Protein AF-A0A2W4QKA6-F1 (afdb_monomer_lite)

Sequence (83 aa):
PEIFDGKFDLSLIYPERTRYHVSEFTGFAGVMCAYFASIGKTETAHVFYKTLLKLAPNEGTTRFAASFLFPTVMSKLKRLLGT

Organism: NCBI:txid2202197

pLDDT: mean 89.78, std 9.53, range [53.97, 97.44]

Radius of gyration: 13.84 Å; chains: 1; bounding box: 37×30×28 Å

Secondary structure (DSSP, 8-state):
-GGGTT--SHHHHSTT-----HHHHHHHHHHHHHHHHHTT-HHHHHHHHHHHHHH-TTSHHHHHHHHHHS--HHHHHHHHHT-

Foldseek 3Di:
DVVQVPDLDVCSSVVVDPDDDLVVLLQSLLVSLLVCLVVVVLVSSVVSLVVCCVRPVPDPSNVSSVCSNPPDPVRVVCVVVVD

Structure (mmCIF, N/CA/C/O backbone):
data_AF-A0A2W4QKA6-F1
#
_entry.id   AF-A0A2W4QKA6-F1
#
loop_
_atom_site.group_PDB
_atom_site.id
_atom_site.type_symbol
_atom_site.label_atom_id
_atom_site.label_alt_id
_atom_site.label_comp_id
_atom_site.label_asym_id
_atom_site.label_entity_id
_atom_site.label_seq_id
_atom_site.pdbx_PDB_ins_code
_atom_site.Cartn_x
_atom_site.Cartn_y
_atom_site.Cartn_z
_atom_site.occupancy
_atom_site.B_iso_or_equiv
_atom_site.auth_seq_id
_atom_site.auth_comp_id
_atom_site.auth_asym_id
_atom_site.auth_atom_id
_atom_site.pdbx_PDB_model_num
ATOM 1 N N . PRO A 1 1 ? -2.361 -11.955 1.952 1.00 81.38 1 PRO A N 1
ATOM 2 C CA . PRO A 1 1 ? -3.668 -12.405 1.418 1.00 81.38 1 PRO A CA 1
ATOM 3 C C . PRO A 1 1 ? -3.567 -13.852 0.946 1.00 81.38 1 PRO A C 1
ATOM 5 O O . PRO A 1 1 ? -2.521 -14.198 0.404 1.00 81.38 1 PRO A O 1
ATOM 8 N N . GLU A 1 2 ? -4.606 -14.668 1.131 1.00 87.31 2 GLU A N 1
ATOM 9 C CA . GLU A 1 2 ? -4.624 -16.052 0.618 1.00 87.31 2 GLU A CA 1
ATOM 10 C C . GLU A 1 2 ? -4.507 -16.095 -0.908 1.00 87.31 2 GLU A C 1
ATOM 12 O O . GLU A 1 2 ? -3.735 -16.881 -1.428 1.00 87.31 2 GLU A O 1
ATOM 17 N N . ILE A 1 3 ? -5.139 -15.151 -1.620 1.00 88.06 3 ILE A N 1
ATOM 18 C CA . ILE A 1 3 ? -5.023 -15.012 -3.086 1.00 88.06 3 ILE A CA 1
ATOM 19 C C . ILE A 1 3 ? -3.582 -14.788 -3.589 1.00 88.06 3 ILE A C 1
ATOM 21 O O . ILE A 1 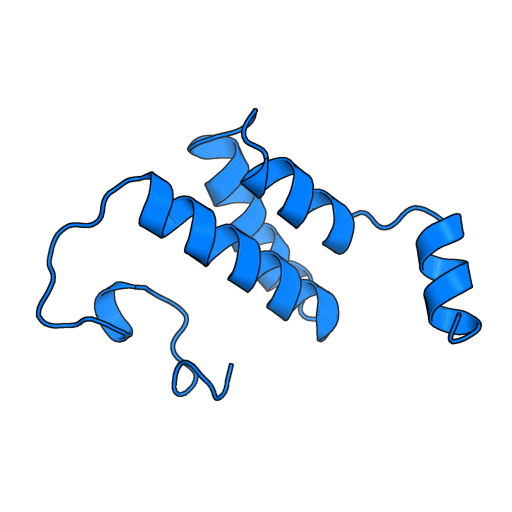3 ? -3.312 -14.938 -4.774 1.00 88.06 3 ILE A O 1
ATOM 25 N N . PHE A 1 4 ? -2.658 -14.414 -2.699 1.00 88.88 4 PHE A N 1
ATOM 26 C CA . PHE A 1 4 ? -1.237 -14.240 -3.011 1.00 88.88 4 PHE A CA 1
ATOM 27 C C . PHE A 1 4 ? -0.347 -15.215 -2.231 1.00 88.88 4 PHE A C 1
ATOM 29 O O . PHE A 1 4 ? 0.832 -14.930 -2.056 1.00 88.88 4 PHE A O 1
ATOM 36 N N . ASP A 1 5 ? -0.885 -16.311 -1.691 1.00 90.25 5 ASP A N 1
ATOM 37 C CA . ASP A 1 5 ? -0.142 -17.289 -0.877 1.00 90.25 5 ASP A CA 1
ATOM 38 C C . ASP A 1 5 ? 0.648 -16.649 0.279 1.00 90.25 5 ASP A C 1
ATOM 40 O O . ASP A 1 5 ? 1.770 -17.037 0.602 1.00 90.25 5 ASP A O 1
ATOM 44 N N . GLY A 1 6 ? 0.102 -15.585 0.876 1.00 90.50 6 GLY A N 1
ATOM 45 C CA . GLY A 1 6 ? 0.797 -14.838 1.930 1.00 90.50 6 GLY A CA 1
ATOM 46 C C . GLY A 1 6 ? 2.015 -14.033 1.455 1.00 90.50 6 GLY A C 1
ATOM 47 O O . GLY A 1 6 ? 2.761 -13.528 2.290 1.00 90.50 6 GLY A O 1
ATOM 48 N N . LYS A 1 7 ? 2.210 -13.866 0.145 1.00 93.06 7 LYS A N 1
ATOM 49 C CA . LYS A 1 7 ? 3.265 -13.038 -0.446 1.00 93.06 7 LYS A CA 1
ATOM 50 C C . LYS A 1 7 ? 2.808 -11.586 -0.556 1.00 93.06 7 LYS A C 1
ATOM 52 O O . LYS A 1 7 ? 1.638 -11.288 -0.804 1.00 93.06 7 LYS A O 1
ATOM 57 N N . PHE A 1 8 ? 3.752 -10.674 -0.353 1.00 91.94 8 PHE A N 1
ATOM 58 C CA . PHE A 1 8 ? 3.492 -9.235 -0.248 1.00 91.94 8 PHE A CA 1
ATOM 59 C C . PHE A 1 8 ? 4.424 -8.392 -1.126 1.00 91.94 8 PHE A C 1
ATOM 61 O O . PHE A 1 8 ? 4.507 -7.179 -0.949 1.00 91.94 8 PHE A O 1
ATOM 68 N N . ASP A 1 9 ? 5.108 -9.038 -2.067 1.00 90.31 9 ASP A N 1
ATOM 69 C CA . ASP A 1 9 ? 6.006 -8.421 -3.034 1.00 90.31 9 ASP A CA 1
ATOM 70 C C . ASP A 1 9 ? 5.768 -9.055 -4.409 1.00 90.31 9 ASP A C 1
ATOM 72 O O . ASP A 1 9 ? 5.588 -10.273 -4.504 1.00 90.31 9 ASP A O 1
ATOM 76 N N . LEU A 1 10 ? 5.760 -8.240 -5.466 1.00 92.44 10 LEU A N 1
ATOM 77 C CA . LEU A 1 10 ? 5.512 -8.708 -6.831 1.00 92.44 10 LEU A CA 1
ATOM 78 C C . LEU A 1 10 ? 6.540 -9.750 -7.288 1.00 92.44 10 LEU A C 1
ATOM 80 O O . LEU A 1 10 ? 6.152 -10.704 -7.951 1.00 92.44 10 LEU A O 1
ATOM 84 N N . SER A 1 11 ? 7.804 -9.628 -6.878 1.00 93.00 11 SER A N 1
ATOM 85 C CA . SER A 1 11 ? 8.862 -10.593 -7.212 1.00 93.00 11 SER A CA 1
ATOM 86 C C . SER A 1 11 ? 8.671 -11.959 -6.555 1.00 93.00 11 SER A C 1
ATOM 88 O O . SER A 1 11 ? 9.122 -12.965 -7.088 1.00 93.00 11 SER A O 1
ATOM 90 N N . LEU A 1 12 ? 7.967 -12.028 -5.423 1.00 93.25 12 LEU A N 1
ATOM 91 C CA . LEU A 1 12 ? 7.622 -13.305 -4.793 1.00 93.25 12 LEU A CA 1
ATOM 92 C C . LEU A 1 12 ? 6.421 -13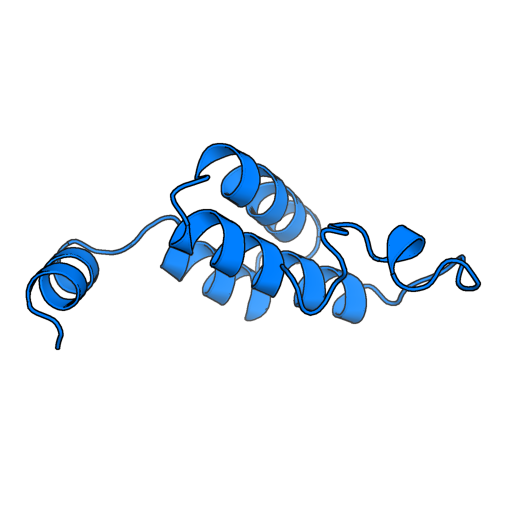.966 -5.484 1.00 93.25 12 LEU A C 1
ATOM 94 O O . LEU A 1 12 ? 6.286 -15.194 -5.463 1.00 93.25 12 LEU A O 1
ATOM 98 N N . ILE A 1 13 ? 5.529 -13.148 -6.052 1.00 93.50 13 ILE A N 1
ATOM 99 C CA . ILE A 1 13 ? 4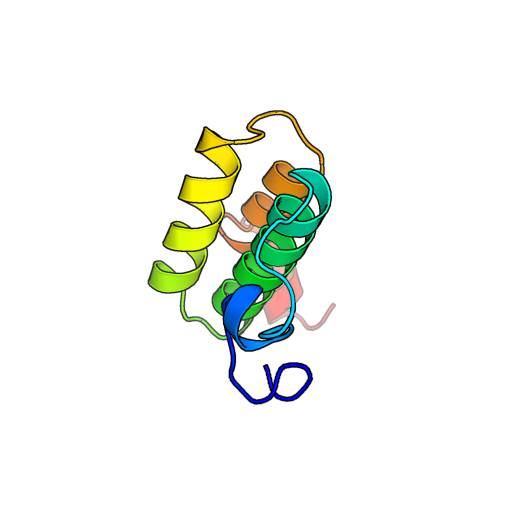.328 -13.594 -6.767 1.00 93.50 13 ILE A CA 1
ATOM 100 C C . ILE A 1 13 ? 4.695 -14.062 -8.182 1.00 93.50 13 ILE A C 1
ATOM 102 O O . ILE A 1 13 ? 4.242 -15.126 -8.589 1.00 93.50 13 ILE A O 1
ATOM 106 N N . TYR A 1 14 ? 5.551 -13.314 -8.880 1.00 93.00 14 TYR A N 1
ATOM 107 C CA . TYR A 1 14 ? 6.004 -13.576 -10.250 1.00 93.00 14 TYR A CA 1
ATOM 108 C C . TYR A 1 14 ? 7.540 -13.711 -10.295 1.00 93.00 14 TYR A C 1
ATOM 110 O O . TYR A 1 14 ? 8.231 -12.810 -10.782 1.00 93.00 14 TYR A O 1
ATOM 118 N N . PRO A 1 15 ? 8.112 -14.798 -9.744 1.00 93.44 15 PRO A N 1
ATOM 119 C CA . PRO A 1 15 ? 9.563 -14.956 -9.584 1.00 93.44 15 PRO A CA 1
ATOM 120 C C . PRO A 1 15 ? 10.346 -14.976 -10.902 1.00 93.44 15 PRO A C 1
ATOM 122 O O . PRO A 1 15 ? 11.528 -14.639 -10.933 1.00 93.44 15 PRO A O 1
ATOM 125 N N . GLU A 1 16 ? 9.701 -15.338 -12.005 1.00 96.25 16 GLU A N 1
ATOM 126 C CA . GLU A 1 16 ? 10.268 -15.312 -13.353 1.00 96.25 16 GLU A CA 1
ATOM 127 C C . GLU A 1 16 ? 10.449 -13.890 -13.914 1.00 96.25 16 GLU A C 1
ATOM 129 O O . GLU A 1 16 ? 11.193 -13.688 -14.878 1.00 96.25 16 GLU A O 1
ATOM 134 N N . ARG A 1 17 ? 9.792 -12.885 -13.320 1.00 95.19 17 ARG A N 1
ATOM 135 C CA . ARG A 1 17 ? 9.833 -11.492 -13.772 1.00 95.19 17 ARG A CA 1
ATOM 136 C C . ARG A 1 17 ? 10.809 -10.668 -12.935 1.00 95.19 17 ARG A C 1
ATOM 138 O O . ARG A 1 17 ? 10.675 -10.533 -11.722 1.00 95.19 17 ARG A O 1
ATOM 145 N N . THR A 1 18 ? 11.737 -10.000 -13.615 1.00 92.69 18 THR A N 1
ATOM 146 C CA . THR A 1 18 ? 12.730 -9.101 -12.991 1.00 92.69 18 THR A CA 1
ATOM 147 C C . THR A 1 18 ? 12.395 -7.615 -13.138 1.00 92.69 18 THR A C 1
ATOM 149 O O . THR A 1 18 ? 13.103 -6.765 -12.601 1.00 92.69 18 THR A O 1
ATOM 152 N N . ARG A 1 19 ? 11.338 -7.275 -13.887 1.00 94.25 19 ARG A N 1
ATOM 153 C CA . ARG A 1 19 ? 10.916 -5.894 -14.162 1.00 94.25 19 ARG A CA 1
ATOM 154 C C . ARG A 1 19 ? 9.396 -5.773 -14.127 1.00 94.25 19 ARG A C 1
ATOM 156 O O . ARG A 1 19 ? 8.680 -6.637 -14.638 1.00 94.25 19 ARG A O 1
ATOM 163 N N . TYR A 1 20 ? 8.937 -4.652 -13.585 1.00 94.06 20 TYR A N 1
ATOM 164 C CA . TYR A 1 20 ? 7.526 -4.305 -13.456 1.00 94.06 20 TYR A CA 1
ATOM 165 C C . TYR A 1 20 ? 7.316 -2.879 -13.941 1.00 94.06 20 TYR A C 1
ATOM 167 O O . TYR A 1 20 ? 8.151 -2.003 -13.700 1.00 94.06 20 TYR A O 1
ATOM 175 N N . HIS A 1 21 ? 6.202 -2.645 -14.622 1.00 94.31 21 HIS A N 1
ATOM 176 C CA . HIS A 1 21 ? 5.772 -1.295 -14.926 1.00 94.31 21 HIS A CA 1
ATOM 177 C C . HIS A 1 21 ? 5.335 -0.595 -13.633 1.00 94.31 21 HIS A C 1
ATOM 179 O O . HIS A 1 21 ? 4.783 -1.221 -12.725 1.00 94.31 21 HIS A O 1
ATOM 185 N N . VAL A 1 22 ? 5.551 0.719 -13.542 1.00 92.00 22 VAL A N 1
ATOM 186 C CA . VAL A 1 22 ? 5.233 1.486 -12.325 1.00 92.00 22 VAL A CA 1
ATOM 187 C C . VAL A 1 22 ? 3.760 1.350 -11.925 1.00 92.00 22 VAL A C 1
ATOM 189 O O . VAL A 1 22 ? 3.468 1.224 -10.742 1.00 92.00 22 VAL A O 1
ATOM 192 N N . SER A 1 23 ? 2.847 1.276 -12.899 1.00 93.88 23 SER A N 1
ATOM 193 C CA . SER A 1 23 ? 1.411 1.099 -12.644 1.00 93.88 23 SER A CA 1
ATOM 194 C C . SER A 1 23 ? 1.051 -0.275 -12.064 1.00 93.88 23 SER A C 1
ATOM 196 O O . SER A 1 23 ? 0.109 -0.377 -11.282 1.00 93.88 23 SER A O 1
ATOM 198 N N . GLU A 1 24 ? 1.799 -1.332 -12.405 1.00 94.31 24 GLU A N 1
ATOM 199 C CA . GLU A 1 24 ? 1.617 -2.656 -11.791 1.00 94.31 24 GLU A CA 1
ATOM 200 C C . GLU A 1 24 ? 1.972 -2.583 -10.304 1.00 94.31 24 GLU A C 1
ATOM 202 O O . GLU A 1 24 ? 1.229 -3.065 -9.448 1.00 94.31 24 GLU A O 1
ATOM 207 N N . PHE A 1 25 ? 3.084 -1.913 -9.994 1.00 94.81 25 PHE A N 1
ATOM 208 C CA . PHE A 1 25 ? 3.520 -1.721 -8.621 1.00 94.81 25 PHE A CA 1
ATOM 209 C C . PHE A 1 25 ? 2.568 -0.818 -7.825 1.00 94.81 25 PHE A C 1
ATOM 211 O O . PHE A 1 25 ? 2.199 -1.176 -6.707 1.00 94.81 25 PHE A O 1
ATOM 218 N N . THR A 1 26 ? 2.132 0.325 -8.369 1.00 96.00 26 THR A N 1
ATOM 219 C CA . THR A 1 26 ? 1.216 1.232 -7.650 1.00 96.00 26 THR A CA 1
ATOM 220 C C . THR A 1 26 ? -0.158 0.600 -7.440 1.00 96.00 26 THR A C 1
ATOM 222 O O . THR A 1 26 ? -0.729 0.735 -6.355 1.00 96.00 26 THR A O 1
ATOM 225 N N . GLY A 1 27 ? -0.666 -0.161 -8.414 1.00 95.25 27 GLY A N 1
ATOM 226 C CA . GLY A 1 27 ? -1.893 -0.944 -8.261 1.00 95.25 27 GLY A CA 1
ATOM 227 C C . GLY A 1 27 ? -1.775 -1.977 -7.139 1.00 95.25 27 GLY A C 1
ATOM 228 O O . GLY A 1 27 ? -2.604 -2.004 -6.225 1.00 95.25 27 GLY A O 1
ATOM 229 N N . PHE A 1 28 ? -0.702 -2.771 -7.154 1.00 95.44 28 PHE A N 1
ATOM 230 C CA . PHE A 1 28 ? -0.432 -3.764 -6.115 1.00 95.44 28 PHE A CA 1
ATOM 231 C C . PHE A 1 28 ? -0.289 -3.129 -4.726 1.00 95.44 28 PHE A C 1
ATOM 233 O O . PHE A 1 28 ? -0.971 -3.530 -3.782 1.00 95.44 28 PHE A O 1
ATOM 240 N N . ALA A 1 29 ? 0.545 -2.096 -4.596 1.00 96.19 29 ALA A N 1
ATOM 241 C CA . ALA A 1 29 ? 0.772 -1.405 -3.332 1.00 96.19 29 ALA A CA 1
ATOM 242 C C . ALA A 1 29 ? -0.512 -0.758 -2.785 1.00 96.19 29 ALA A C 1
ATOM 244 O O . ALA A 1 29 ? -0.736 -0.778 -1.574 1.00 96.19 29 ALA A O 1
ATOM 245 N N . GLY A 1 30 ? -1.385 -0.239 -3.656 1.00 96.44 30 GLY A N 1
ATOM 246 C CA . GLY A 1 30 ? -2.697 0.292 -3.276 1.00 96.44 30 GLY A CA 1
ATOM 247 C C . GLY A 1 30 ? -3.593 -0.769 -2.638 1.00 96.44 30 GLY A C 1
ATOM 248 O O . GLY A 1 30 ? -4.108 -0.565 -1.535 1.00 96.44 30 GLY A O 1
ATOM 249 N N . VAL A 1 31 ? -3.724 -1.928 -3.288 1.00 95.88 31 VAL A N 1
ATOM 250 C CA . VAL A 1 31 ? -4.498 -3.068 -2.764 1.00 95.88 31 VAL A CA 1
ATOM 251 C C . VAL A 1 31 ? -3.897 -3.585 -1.458 1.00 95.88 31 VAL A C 1
ATOM 253 O O . VAL A 1 31 ? -4.627 -3.832 -0.498 1.00 95.88 31 VAL A O 1
ATOM 256 N N . MET A 1 32 ? -2.570 -3.694 -1.380 1.00 96.31 32 MET A N 1
ATOM 257 C CA . MET A 1 32 ? -1.888 -4.154 -0.172 1.00 96.31 32 MET A CA 1
ATOM 258 C C . MET A 1 32 ? -2.062 -3.196 1.007 1.00 96.31 32 MET A C 1
ATOM 260 O O . MET A 1 32 ? -2.298 -3.645 2.132 1.00 96.31 32 MET A O 1
ATOM 264 N N . CYS A 1 33 ? -2.017 -1.887 0.754 1.00 96.75 33 CYS A N 1
ATOM 265 C CA . CYS A 1 33 ? -2.322 -0.876 1.759 1.00 96.75 33 CYS A CA 1
ATOM 266 C C . CYS A 1 33 ? -3.748 -1.046 2.300 1.00 96.75 33 CYS A C 1
ATOM 268 O O . CYS A 1 33 ? -3.939 -1.131 3.514 1.00 96.75 33 CYS A O 1
ATOM 270 N N . ALA A 1 34 ? -4.739 -1.147 1.409 1.00 95.12 34 ALA A N 1
ATOM 271 C CA . ALA A 1 34 ? -6.137 -1.333 1.792 1.00 95.12 34 ALA A CA 1
ATOM 272 C C . ALA A 1 34 ? -6.351 -2.633 2.584 1.00 95.12 34 ALA A C 1
ATOM 274 O O . ALA A 1 34 ? -7.023 -2.624 3.618 1.00 95.12 34 ALA A O 1
ATOM 275 N N . TYR A 1 35 ? -5.729 -3.735 2.156 1.00 95.25 35 TYR A N 1
ATOM 276 C CA . TYR A 1 35 ? -5.778 -5.021 2.852 1.00 95.25 35 TYR A CA 1
ATOM 277 C C . TYR A 1 35 ? -5.252 -4.913 4.286 1.00 95.25 35 TYR A C 1
ATOM 279 O O . TYR A 1 35 ? -5.969 -5.240 5.232 1.00 95.25 35 TYR A O 1
ATOM 287 N N . PHE A 1 36 ? -4.022 -4.420 4.466 1.00 95.69 36 PHE A N 1
ATOM 288 C CA . PHE A 1 36 ? -3.404 -4.341 5.789 1.00 95.69 36 PHE A CA 1
ATOM 289 C C . PHE A 1 36 ? -4.135 -3.373 6.721 1.00 95.69 36 PHE A C 1
ATOM 291 O O . PHE A 1 36 ? -4.292 -3.678 7.903 1.00 95.69 36 PHE A O 1
ATOM 298 N N . ALA A 1 37 ? -4.643 -2.259 6.191 1.00 95.25 37 ALA A N 1
ATOM 299 C CA . ALA A 1 37 ? -5.473 -1.332 6.952 1.00 95.25 37 ALA A CA 1
ATOM 300 C C . ALA A 1 37 ? -6.784 -1.995 7.409 1.00 95.25 37 ALA A C 1
ATOM 302 O O . ALA A 1 37 ? -7.203 -1.823 8.554 1.00 95.25 37 ALA A O 1
ATOM 303 N N . SER A 1 38 ? -7.403 -2.802 6.543 1.00 92.44 38 SER A N 1
ATOM 304 C CA . SER A 1 38 ? -8.674 -3.478 6.834 1.00 92.44 38 SER A CA 1
ATOM 305 C C . SER A 1 38 ? -8.542 -4.549 7.917 1.00 92.44 38 SER A C 1
ATOM 307 O O . SER A 1 38 ? -9.450 -4.704 8.728 1.00 92.44 38 SER A O 1
ATOM 309 N N . ILE A 1 39 ? -7.399 -5.238 7.988 1.00 93.62 39 ILE A N 1
ATOM 310 C CA . ILE A 1 39 ? -7.113 -6.235 9.035 1.00 93.62 39 ILE A CA 1
ATOM 311 C C . ILE A 1 39 ? -6.435 -5.637 10.283 1.00 93.62 39 ILE A C 1
ATOM 313 O O . ILE A 1 39 ? -5.882 -6.371 11.099 1.00 93.62 39 ILE A O 1
ATOM 317 N N . GLY A 1 40 ? -6.423 -4.305 10.422 1.00 93.12 40 GLY A N 1
ATOM 318 C CA . GLY A 1 40 ? -5.885 -3.602 11.594 1.00 93.12 40 GLY A CA 1
ATOM 319 C C . GLY A 1 40 ? -4.355 -3.538 11.683 1.00 93.12 40 GLY A C 1
ATOM 320 O O . GLY A 1 40 ? -3.821 -3.035 12.670 1.00 93.12 40 GLY A O 1
ATOM 321 N N . LYS A 1 41 ? -3.624 -3.995 10.659 1.00 95.19 41 LYS A N 1
ATOM 322 C CA . LYS A 1 41 ? -2.154 -3.911 10.578 1.00 95.19 41 LYS A CA 1
ATOM 323 C C . LYS A 1 41 ? -1.716 -2.556 10.015 1.00 95.19 41 LYS A C 1
ATOM 325 O O 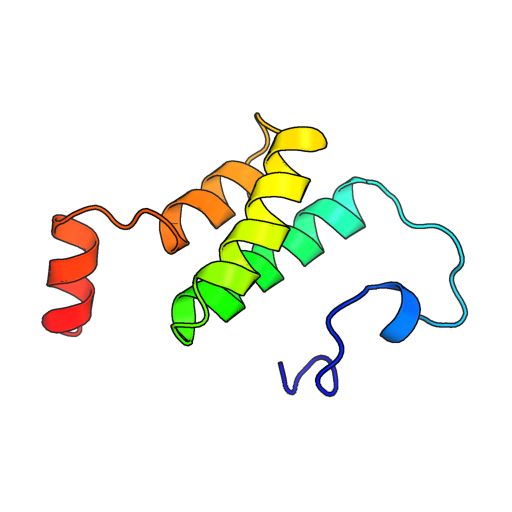. LYS A 1 41 ? -1.102 -2.457 8.950 1.00 95.19 41 LYS A O 1
ATOM 3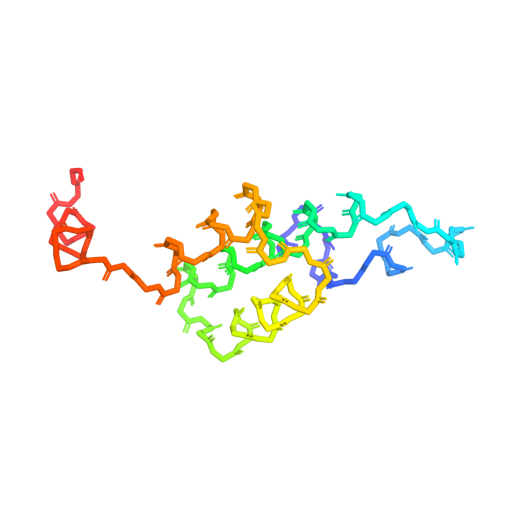30 N N . THR A 1 42 ? -2.051 -1.502 10.749 1.00 93.75 42 THR A N 1
ATOM 331 C CA . THR A 1 42 ? -1.922 -0.105 10.317 1.00 93.75 42 THR A CA 1
ATOM 332 C C . THR A 1 42 ? -0.483 0.305 9.999 1.00 93.75 42 THR A C 1
ATOM 334 O O . THR A 1 42 ? -0.267 1.004 9.012 1.00 93.75 42 THR A O 1
ATOM 337 N N . GLU A 1 43 ? 0.511 -0.157 10.762 1.00 95.50 43 GLU A N 1
ATOM 338 C CA . GLU A 1 43 ? 1.927 0.153 10.494 1.00 95.50 43 GLU A CA 1
ATOM 339 C C . GLU A 1 43 ? 2.386 -0.390 9.136 1.00 95.50 43 GLU A C 1
ATOM 341 O O . GLU A 1 43 ? 2.997 0.320 8.339 1.00 95.50 43 GLU A O 1
ATOM 346 N N . THR A 1 44 ? 2.017 -1.634 8.817 1.00 95.44 44 THR A N 1
ATOM 347 C CA . THR A 1 44 ? 2.330 -2.242 7.519 1.00 95.44 44 THR A CA 1
ATOM 348 C C . THR A 1 44 ? 1.617 -1.514 6.383 1.00 95.44 44 THR A C 1
ATOM 350 O O . THR A 1 44 ? 2.225 -1.244 5.350 1.00 95.44 44 THR A O 1
ATOM 353 N N . ALA A 1 45 ? 0.355 -1.122 6.574 1.00 96.94 45 ALA A N 1
ATOM 354 C CA . ALA A 1 45 ? -0.366 -0.314 5.593 1.00 96.94 45 ALA A CA 1
ATOM 355 C C . ALA A 1 45 ? 0.322 1.043 5.336 1.00 96.94 45 ALA A C 1
ATOM 357 O O . ALA A 1 45 ? 0.462 1.454 4.183 1.00 96.94 45 ALA A O 1
ATOM 358 N N . HIS A 1 46 ? 0.847 1.699 6.379 1.00 97.06 46 HIS A N 1
ATOM 359 C CA . HIS A 1 46 ? 1.611 2.942 6.231 1.00 97.06 46 HIS A CA 1
ATOM 360 C C . HIS A 1 46 ? 2.893 2.767 5.414 1.00 97.06 46 HIS A C 1
ATOM 362 O O . HIS A 1 46 ? 3.283 3.704 4.718 1.00 97.06 46 HIS A O 1
ATOM 368 N N . VAL A 1 47 ? 3.546 1.601 5.462 1.00 97.12 47 VAL A N 1
ATOM 369 C CA . VAL A 1 47 ? 4.717 1.319 4.613 1.00 97.12 47 VAL A CA 1
ATOM 370 C C . VAL A 1 47 ? 4.328 1.385 3.136 1.00 97.12 47 VAL A C 1
ATOM 372 O O . VAL A 1 47 ? 4.945 2.135 2.381 1.00 97.12 47 VAL A O 1
ATOM 375 N N . PHE A 1 48 ? 3.264 0.684 2.732 1.00 96.69 48 PHE A N 1
ATOM 376 C CA . PHE A 1 48 ? 2.783 0.719 1.346 1.00 96.69 48 PHE A CA 1
ATOM 377 C C . PHE A 1 48 ? 2.336 2.123 0.927 1.00 96.69 48 PHE A C 1
ATOM 379 O O . PHE A 1 48 ? 2.714 2.594 -0.147 1.00 96.69 48 PHE A O 1
ATOM 386 N N . TYR A 1 49 ? 1.606 2.832 1.789 1.00 97.44 49 TYR A N 1
ATOM 387 C CA . TYR A 1 49 ? 1.162 4.196 1.504 1.00 97.44 49 TYR A CA 1
ATOM 388 C C . TYR A 1 49 ? 2.317 5.193 1.349 1.00 97.44 49 TYR A C 1
ATOM 390 O O . TYR A 1 49 ? 2.315 6.004 0.424 1.00 97.44 49 TYR A O 1
ATOM 398 N N . LYS A 1 50 ? 3.347 5.114 2.199 1.00 97.31 50 LYS A N 1
ATOM 399 C CA . LYS A 1 50 ? 4.552 5.949 2.062 1.00 97.31 50 LYS A CA 1
ATOM 400 C C . LYS A 1 50 ? 5.264 5.690 0.737 1.00 97.31 50 LYS A C 1
ATOM 402 O O . LYS A 1 50 ? 5.769 6.633 0.132 1.00 97.31 50 LYS A O 1
ATOM 407 N N . THR A 1 51 ? 5.301 4.443 0.274 1.00 95.19 51 THR A N 1
ATOM 408 C CA . THR A 1 51 ? 5.874 4.115 -1.036 1.00 95.19 51 THR A CA 1
ATOM 409 C C . THR A 1 51 ? 5.037 4.702 -2.175 1.00 95.19 51 THR A C 1
ATOM 411 O O . THR A 1 51 ? 5.599 5.307 -3.086 1.00 95.19 51 THR A O 1
ATOM 414 N N . LEU A 1 52 ? 3.706 4.621 -2.093 1.00 96.56 52 LEU A N 1
ATOM 415 C CA . LEU A 1 52 ? 2.798 5.245 -3.064 1.00 96.56 52 LEU A CA 1
ATOM 416 C C . LEU A 1 52 ? 2.974 6.766 -3.137 1.00 96.56 52 LEU A C 1
ATOM 418 O O . LEU A 1 52 ? 3.091 7.311 -4.231 1.00 96.56 52 LEU A O 1
ATOM 422 N N . LEU A 1 53 ? 3.086 7.444 -1.991 1.00 96.44 53 LEU A N 1
ATOM 423 C CA . LEU A 1 53 ? 3.351 8.886 -1.941 1.00 96.44 53 LEU A CA 1
ATOM 424 C C . LEU A 1 53 ? 4.663 9.277 -2.631 1.00 96.44 53 LEU A C 1
ATOM 426 O O . LEU A 1 53 ? 4.744 10.351 -3.218 1.00 96.44 53 LEU A O 1
ATOM 430 N N . LYS A 1 54 ? 5.688 8.421 -2.568 1.00 95.56 54 LYS A N 1
ATOM 431 C CA . LYS A 1 54 ? 6.977 8.677 -3.224 1.00 95.56 54 LYS A CA 1
ATOM 432 C C . LYS A 1 54 ? 6.922 8.477 -4.737 1.00 95.56 54 LYS A C 1
ATOM 434 O O . LYS A 1 54 ? 7.599 9.201 -5.456 1.00 95.56 54 LYS A O 1
ATOM 439 N N . LEU A 1 55 ? 6.163 7.490 -5.209 1.00 92.88 55 LEU A N 1
ATOM 440 C CA . LEU A 1 55 ? 6.154 7.099 -6.622 1.00 92.88 55 LEU A CA 1
ATOM 441 C C . LEU A 1 55 ? 5.076 7.814 -7.439 1.00 92.88 55 LEU A C 1
ATOM 443 O O . LEU A 1 55 ? 5.317 8.176 -8.586 1.00 92.88 55 LEU A O 1
ATOM 447 N N . ALA A 1 56 ? 3.887 7.995 -6.867 1.00 93.06 56 ALA A N 1
ATOM 448 C CA . ALA A 1 56 ? 2.707 8.473 -7.580 1.00 93.06 56 ALA A CA 1
ATOM 449 C C . ALA A 1 56 ? 1.756 9.258 -6.648 1.00 93.06 56 ALA A C 1
ATOM 451 O O . ALA A 1 56 ? 0.604 8.862 -6.451 1.00 93.06 56 ALA A O 1
ATOM 452 N N . PRO A 1 57 ? 2.190 10.391 -6.062 1.00 90.56 57 PRO A N 1
ATOM 453 C CA . PRO A 1 57 ? 1.435 11.097 -5.018 1.00 90.56 57 PRO A CA 1
ATOM 454 C C . PRO A 1 57 ? 0.035 11.560 -5.452 1.00 90.56 57 PRO A C 1
ATOM 456 O O . PRO A 1 57 ? -0.881 11.594 -4.635 1.00 90.56 57 PRO A O 1
ATOM 459 N N . ASN A 1 58 ? -0.144 11.882 -6.737 1.00 86.81 58 ASN A N 1
ATOM 460 C CA . ASN A 1 58 ? -1.390 12.437 -7.278 1.00 86.81 58 ASN A CA 1
ATOM 461 C C . ASN A 1 58 ? -2.277 11.400 -7.991 1.00 86.81 58 ASN A C 1
ATOM 463 O O . ASN A 1 58 ? -3.327 11.759 -8.533 1.00 86.81 58 ASN A O 1
ATOM 467 N N . GLU A 1 59 ? -1.878 10.126 -8.007 1.00 88.62 59 GLU A N 1
ATOM 468 C CA . GLU A 1 59 ? -2.667 9.075 -8.646 1.00 88.62 59 GLU A CA 1
ATOM 469 C C . GLU A 1 59 ? -3.900 8.664 -7.832 1.00 88.62 59 GLU A C 1
ATOM 471 O O . GLU A 1 59 ? -3.968 8.783 -6.604 1.00 88.62 59 GLU A O 1
ATOM 476 N N . GLY A 1 60 ? -4.882 8.096 -8.542 1.00 91.94 60 GLY A N 1
ATOM 477 C CA . GLY A 1 60 ? -6.070 7.502 -7.931 1.00 91.94 60 GLY A CA 1
ATOM 478 C C . GLY A 1 60 ? -5.744 6.378 -6.942 1.00 91.94 60 GLY A C 1
ATOM 479 O O . GLY A 1 60 ? -6.427 6.261 -5.929 1.00 91.94 60 GLY A O 1
ATOM 480 N N . THR A 1 61 ? -4.675 5.614 -7.178 1.00 92.88 61 THR A N 1
ATOM 481 C CA . THR A 1 61 ? -4.193 4.528 -6.303 1.00 92.88 61 THR A CA 1
ATOM 482 C C . THR A 1 61 ? -3.743 5.040 -4.932 1.00 92.88 61 THR A C 1
ATOM 484 O O . THR A 1 61 ? -4.119 4.473 -3.904 1.00 92.88 61 THR A O 1
ATOM 487 N N . THR A 1 62 ? -3.022 6.161 -4.887 1.00 94.81 62 THR A N 1
ATOM 488 C CA . THR A 1 62 ? -2.595 6.807 -3.636 1.00 94.81 62 THR A CA 1
ATOM 489 C C . THR A 1 62 ? -3.785 7.351 -2.849 1.00 94.81 62 THR A C 1
ATOM 491 O O . THR A 1 62 ? -3.877 7.136 -1.639 1.00 94.81 62 THR A O 1
ATOM 494 N N . ARG A 1 63 ? -4.755 7.983 -3.528 1.00 94.69 63 ARG A N 1
ATOM 495 C CA . ARG A 1 63 ? -6.007 8.431 -2.884 1.00 94.69 63 ARG A CA 1
ATOM 496 C C . ARG A 1 63 ? -6.840 7.264 -2.358 1.00 94.69 63 ARG A C 1
ATOM 498 O O . ARG A 1 63 ? -7.371 7.343 -1.251 1.00 94.69 63 ARG A O 1
ATOM 505 N N . PHE A 1 64 ? -6.932 6.185 -3.131 1.00 94.75 64 PHE A N 1
ATOM 506 C CA . PHE A 1 64 ? -7.597 4.954 -2.721 1.00 94.75 64 PHE A CA 1
ATOM 507 C C . PHE A 1 64 ? -6.978 4.420 -1.424 1.00 94.75 64 PHE A C 1
ATOM 509 O O . PHE A 1 64 ? -7.689 4.276 -0.432 1.00 94.75 64 PHE A O 1
ATOM 516 N N . ALA A 1 65 ? -5.656 4.244 -1.381 1.00 95.25 65 ALA A N 1
ATOM 517 C CA . ALA A 1 65 ? -4.935 3.787 -0.193 1.00 95.25 65 ALA A CA 1
ATOM 518 C C . ALA A 1 65 ? -5.158 4.692 1.036 1.00 95.25 65 ALA A C 1
ATOM 520 O O . ALA A 1 65 ? -5.414 4.194 2.136 1.00 95.25 65 ALA A O 1
ATOM 521 N N . ALA A 1 66 ? -5.134 6.017 0.848 1.00 94.25 66 ALA A N 1
ATOM 522 C CA . ALA A 1 66 ? -5.363 6.987 1.921 1.00 94.25 66 ALA A CA 1
ATOM 523 C C . ALA A 1 66 ? -6.741 6.829 2.582 1.00 94.25 66 ALA A C 1
ATOM 525 O O . ALA A 1 66 ? -6.855 6.977 3.799 1.00 94.25 66 ALA A O 1
ATOM 526 N N . SER A 1 67 ? -7.777 6.488 1.808 1.00 93.81 67 SER A N 1
ATOM 527 C CA . SER A 1 67 ? -9.145 6.349 2.331 1.00 93.81 67 SER A CA 1
ATOM 528 C C . SER A 1 67 ? -9.298 5.222 3.363 1.00 93.81 67 SER A C 1
ATOM 530 O O . SER A 1 67 ? -10.148 5.315 4.248 1.00 93.81 67 SER A O 1
ATOM 532 N N . PHE A 1 68 ? -8.439 4.198 3.302 1.00 92.19 68 PHE A N 1
ATOM 533 C CA . PHE A 1 68 ? -8.412 3.100 4.271 1.00 92.19 68 PHE A CA 1
ATOM 534 C C . PHE A 1 68 ? -7.565 3.416 5.510 1.00 92.19 68 PHE A C 1
ATOM 536 O O . PHE A 1 68 ? -7.875 2.932 6.598 1.00 92.19 68 PHE A O 1
ATOM 543 N N . LEU A 1 69 ? -6.505 4.217 5.362 1.00 88.81 69 LEU A N 1
ATOM 544 C CA . LEU A 1 69 ? -5.607 4.592 6.463 1.00 88.81 69 LEU A CA 1
ATOM 545 C C . LEU A 1 69 ? -6.143 5.737 7.318 1.00 88.81 69 LEU A C 1
ATOM 547 O O . LEU A 1 69 ? -5.971 5.734 8.537 1.00 88.81 69 LEU A O 1
ATOM 551 N N . PHE A 1 70 ? -6.813 6.699 6.686 1.00 88.12 70 PHE A N 1
ATOM 552 C CA . PHE A 1 70 ? -7.349 7.889 7.339 1.00 88.12 70 PHE A CA 1
ATOM 553 C C . PHE A 1 70 ? -8.873 7.950 7.176 1.00 88.12 70 PHE A C 1
ATOM 555 O O . PHE A 1 70 ? -9.397 8.886 6.566 1.00 88.12 70 PHE A O 1
ATOM 562 N N . PRO A 1 71 ? -9.613 6.954 7.705 1.00 78.12 71 PRO A N 1
ATOM 563 C CA . PRO A 1 71 ? -11.060 6.955 7.619 1.00 78.12 71 PRO A CA 1
ATOM 564 C C . PRO A 1 71 ? -11.616 8.165 8.375 1.00 78.12 71 PRO A C 1
ATOM 566 O O . PRO A 1 71 ? -11.294 8.398 9.546 1.00 78.12 71 PRO A O 1
ATOM 569 N N . THR A 1 72 ? -12.484 8.928 7.713 1.00 79.31 72 THR A N 1
ATOM 570 C CA . THR A 1 72 ? -13.239 10.015 8.346 1.00 79.31 72 THR A CA 1
ATOM 571 C C . THR A 1 72 ? -14.120 9.472 9.472 1.00 79.31 72 THR A C 1
ATOM 573 O O . THR A 1 72 ? -14.512 8.302 9.464 1.00 79.31 72 THR A O 1
ATOM 576 N N . VAL A 1 73 ? -14.493 10.325 10.430 1.00 73.06 73 VAL A N 1
ATOM 577 C CA . VAL A 1 73 ? -15.393 9.954 11.541 1.00 73.06 73 VAL A CA 1
ATOM 578 C C . VAL A 1 73 ? -16.681 9.294 11.026 1.00 73.06 73 VAL A C 1
ATOM 580 O O . VAL A 1 73 ? -17.094 8.268 11.554 1.00 73.06 73 VAL A O 1
ATOM 583 N N . MET A 1 74 ? -17.244 9.807 9.927 1.00 65.75 74 MET A N 1
ATOM 584 C CA . MET A 1 74 ? -18.418 9.234 9.259 1.00 65.75 74 MET A CA 1
ATOM 585 C C . MET A 1 74 ? -18.174 7.801 8.761 1.00 65.75 74 MET A C 1
ATOM 587 O O . MET A 1 74 ? -19.008 6.922 8.961 1.00 65.75 74 MET A O 1
ATOM 591 N N . SER A 1 75 ? -17.020 7.540 8.140 1.00 69.19 75 SER A N 1
ATOM 592 C CA . SER A 1 75 ? -16.672 6.193 7.667 1.00 69.19 75 SER A CA 1
ATOM 593 C C . SER A 1 75 ? -16.410 5.209 8.814 1.00 69.19 75 SER A C 1
ATOM 595 O O . SER A 1 75 ? -16.781 4.042 8.710 1.00 69.19 75 SER A O 1
ATOM 597 N N . LYS A 1 76 ? -15.863 5.679 9.946 1.00 67.75 76 LYS A N 1
ATOM 598 C CA . LYS A 1 76 ? -15.753 4.873 11.174 1.00 67.75 76 LYS A CA 1
ATOM 599 C C . LYS A 1 76 ? -17.133 4.521 11.734 1.00 67.75 76 LYS A C 1
ATOM 601 O O . LYS A 1 76 ? -17.339 3.379 12.135 1.00 67.75 76 LYS A O 1
ATOM 606 N N . LEU A 1 77 ? -18.068 5.475 11.722 1.00 69.69 77 LEU A N 1
ATOM 607 C CA . LEU A 1 77 ? -19.435 5.279 12.207 1.00 69.69 77 LEU A CA 1
ATOM 608 C C . LEU A 1 77 ? -20.203 4.261 11.352 1.00 69.69 77 LEU A C 1
ATOM 610 O O . LEU A 1 77 ? -20.790 3.334 11.895 1.00 69.69 77 LEU A O 1
ATOM 614 N N . LYS A 1 78 ? -20.132 4.378 10.021 1.00 69.25 78 LYS A N 1
ATOM 615 C CA . LYS A 1 78 ? -20.729 3.410 9.081 1.00 69.25 78 LYS A CA 1
ATOM 616 C C . LYS A 1 78 ? -20.236 1.984 9.319 1.00 69.25 78 LYS A C 1
ATOM 618 O O . LYS A 1 78 ? -21.026 1.053 9.439 1.00 69.25 78 LYS A O 1
ATOM 623 N N . ARG A 1 79 ? -18.924 1.832 9.524 1.00 68.06 79 ARG A N 1
ATOM 624 C CA . ARG A 1 79 ? -18.302 0.531 9.806 1.00 68.06 79 ARG A CA 1
ATOM 625 C C . ARG A 1 79 ? -18.752 -0.082 11.139 1.00 68.06 79 ARG A C 1
ATOM 627 O O . ARG A 1 79 ? -18.783 -1.300 11.248 1.00 68.06 79 ARG A O 1
ATOM 634 N N . LEU A 1 80 ? -19.093 0.742 12.133 1.00 69.75 80 LEU A N 1
ATOM 635 C CA . LEU A 1 80 ? -19.669 0.298 13.412 1.00 69.75 80 LEU A CA 1
ATOM 636 C C . LEU A 1 80 ? -21.158 -0.050 13.294 1.00 69.75 80 LEU A C 1
ATOM 638 O O . LEU A 1 80 ? -21.632 -0.941 13.989 1.00 69.75 80 LEU A O 1
ATOM 642 N N . LEU A 1 81 ? -21.880 0.647 12.418 1.00 74.12 81 LEU A N 1
ATOM 643 C CA . LEU A 1 81 ? -23.315 0.472 12.195 1.00 74.12 81 LEU A CA 1
ATOM 644 C C . LEU A 1 81 ? -23.642 -0.611 11.154 1.00 74.12 81 LEU A C 1
ATOM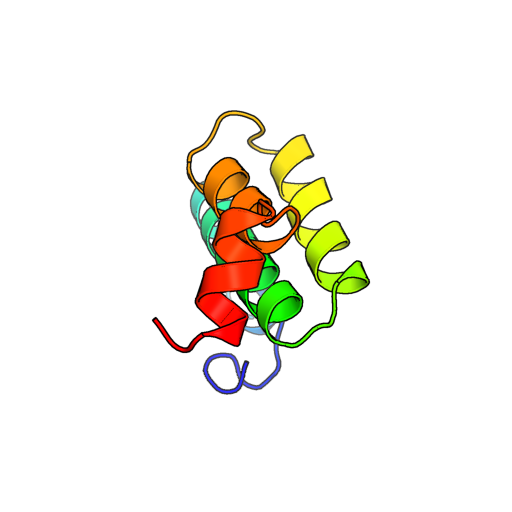 646 O O . LEU A 1 81 ? -24.815 -0.836 10.876 1.00 74.12 81 LEU A O 1
ATOM 650 N N . GLY A 1 82 ? -22.631 -1.266 10.569 1.00 63.66 82 GLY A N 1
ATOM 651 C CA . GLY A 1 82 ? -22.815 -2.326 9.571 1.00 63.66 82 GLY A CA 1
ATOM 652 C C . GLY A 1 82 ? -23.562 -1.873 8.310 1.00 63.66 82 GLY A C 1
ATOM 653 O O . GLY A 1 82 ? -24.207 -2.700 7.669 1.00 63.66 82 GLY A O 1
ATOM 654 N N . THR A 1 83 ? -23.505 -0.576 7.986 1.00 53.97 83 THR A N 1
ATOM 655 C CA . THR A 1 83 ? -24.204 0.069 6.856 1.00 53.97 83 THR A CA 1
ATOM 656 C C . THR A 1 83 ? -23.245 0.764 5.903 1.00 53.97 83 THR A C 1
ATOM 658 O O . THR A 1 83 ? -22.185 1.259 6.354 1.00 53.97 83 THR A O 1
#